Protein AF-A0A0Q8R8V4-F1 (afdb_monomer)

Radius of gyration: 16.22 Å; Cα contacts (8 Å, |Δi|>4): 255; chains: 1; bounding box: 38×42×39 Å

Structure (mmCIF, N/CA/C/O backbone):
data_AF-A0A0Q8R8V4-F1
#
_entry.id   AF-A0A0Q8R8V4-F1
#
loop_
_atom_site.group_PDB
_atom_site.id
_atom_site.type_symbol
_atom_site.label_atom_id
_atom_site.label_alt_id
_atom_site.label_comp_id
_atom_site.label_asym_id
_atom_site.label_entity_id
_atom_site.label_seq_id
_atom_site.pdbx_PDB_ins_code
_atom_site.Cartn_x
_atom_site.Cartn_y
_atom_site.Cartn_z
_atom_site.occupancy
_atom_site.B_iso_or_equiv
_atom_site.auth_seq_id
_atom_site.auth_comp_id
_atom_site.auth_asym_id
_atom_site.auth_atom_id
_atom_site.pdbx_PDB_model_num
ATOM 1 N N . MET A 1 1 ? 3.327 -2.307 18.296 1.00 73.12 1 MET A N 1
ATOM 2 C CA . MET A 1 1 ? 3.827 -0.992 18.756 1.00 73.12 1 MET A CA 1
ATOM 3 C C . MET A 1 1 ? 4.641 -0.381 17.631 1.00 73.12 1 MET A C 1
ATOM 5 O O . MET A 1 1 ? 5.534 -1.051 17.124 1.00 73.12 1 MET A O 1
ATOM 9 N N . ILE A 1 2 ? 4.307 0.841 17.233 1.00 80.44 2 ILE A N 1
ATOM 10 C CA . ILE A 1 2 ? 5.032 1.646 16.247 1.00 80.44 2 ILE A CA 1
ATOM 11 C C . ILE A 1 2 ? 5.833 2.690 17.021 1.00 80.44 2 ILE A C 1
ATOM 13 O O . ILE A 1 2 ? 5.332 3.251 17.992 1.00 80.44 2 ILE A O 1
ATOM 17 N N . LYS A 1 3 ? 7.077 2.939 16.614 1.00 85.50 3 LYS A N 1
ATOM 18 C CA . LYS A 1 3 ? 7.877 4.035 17.163 1.00 85.50 3 LYS A CA 1
ATOM 19 C C . LYS A 1 3 ? 7.705 5.245 16.256 1.00 85.50 3 LYS A C 1
ATOM 21 O O . LYS A 1 3 ? 8.096 5.155 15.097 1.00 85.50 3 LYS A O 1
ATOM 26 N N . LEU A 1 4 ? 7.124 6.315 16.789 1.00 87.75 4 LEU A N 1
ATOM 27 C CA . LEU A 1 4 ? 7.072 7.620 16.141 1.00 87.75 4 LEU A CA 1
ATOM 28 C C . LEU A 1 4 ? 8.055 8.577 16.822 1.00 87.75 4 LEU A C 1
ATOM 30 O O . LEU A 1 4 ? 8.452 8.355 17.971 1.00 87.75 4 LEU A O 1
ATOM 34 N N . SER A 1 5 ? 8.421 9.659 16.142 1.00 84.44 5 SER A N 1
ATOM 35 C CA . SER A 1 5 ? 9.222 10.753 16.708 1.00 84.44 5 SER A CA 1
ATOM 36 C C . SER A 1 5 ? 8.547 11.414 17.918 1.00 84.44 5 SER A C 1
ATOM 38 O O . SER A 1 5 ? 9.224 11.842 18.851 1.00 84.44 5 SER A O 1
ATOM 40 N N . SER A 1 6 ? 7.211 11.425 17.940 1.00 84.44 6 SER A N 1
ATOM 41 C CA . SER A 1 6 ? 6.377 11.914 19.045 1.00 84.44 6 SER A CA 1
ATOM 42 C C . SER A 1 6 ? 6.222 10.920 20.207 1.00 84.44 6 SER A C 1
ATOM 44 O O . SER A 1 6 ? 5.671 11.277 21.248 1.00 84.44 6 SER A O 1
ATOM 46 N N . GLY A 1 7 ? 6.715 9.687 20.055 1.00 86.50 7 GLY A N 1
ATOM 47 C CA . GLY A 1 7 ? 6.620 8.618 21.048 1.00 86.50 7 GLY A CA 1
ATOM 48 C C . GLY A 1 7 ? 6.049 7.311 20.483 1.00 86.50 7 GLY A C 1
ATOM 49 O O . GLY A 1 7 ? 5.612 7.242 19.334 1.00 86.50 7 GLY A O 1
ATOM 50 N N . PRO A 1 8 ? 6.074 6.217 21.262 1.00 87.44 8 PRO A N 1
ATOM 51 C CA . PRO A 1 8 ? 5.503 4.954 20.822 1.00 87.44 8 PRO A CA 1
ATOM 52 C C . PRO A 1 8 ? 3.973 5.024 20.774 1.00 87.44 8 PRO A C 1
ATOM 54 O O . PRO A 1 8 ? 3.330 5.458 21.727 1.00 87.44 8 PRO A O 1
ATOM 57 N N . VAL A 1 9 ? 3.389 4.510 19.694 1.00 89.06 9 VAL A N 1
ATOM 58 C CA . VAL A 1 9 ? 1.940 4.318 19.547 1.00 89.06 9 VAL A CA 1
ATOM 59 C C . VAL A 1 9 ? 1.611 2.840 19.350 1.00 89.06 9 VAL A C 1
ATOM 61 O O . VAL A 1 9 ? 2.466 2.020 18.987 1.00 89.06 9 VAL A O 1
ATOM 64 N N . HIS A 1 10 ? 0.366 2.463 19.620 1.00 89.56 10 HIS A N 1
ATOM 65 C CA . HIS A 1 10 ? -0.101 1.091 19.470 1.00 89.56 10 HIS A CA 1
ATOM 66 C C . HIS A 1 10 ? -1.109 1.001 18.327 1.00 89.56 10 HIS A C 1
ATOM 68 O O . HIS A 1 10 ? -2.004 1.827 18.234 1.00 89.56 10 HIS A O 1
ATOM 74 N N . VAL A 1 11 ? -0.949 -0.024 17.491 1.00 89.12 11 VAL A N 1
ATOM 75 C CA . VAL A 1 11 ? -1.958 -0.455 16.523 1.00 89.12 11 VAL A CA 1
ATOM 76 C C . VAL A 1 11 ? -2.403 -1.829 16.978 1.00 89.12 11 VAL A C 1
ATOM 78 O O . VAL A 1 11 ? -1.558 -2.712 17.160 1.00 89.12 11 VAL A O 1
ATOM 81 N N . SER A 1 12 ? -3.696 -1.962 17.241 1.00 91.56 12 SER A N 1
ATOM 82 C CA . SER A 1 12 ? -4.291 -3.209 17.694 1.00 91.56 12 SER A CA 1
ATOM 83 C C . SER A 1 12 ? -4.418 -4.212 16.546 1.00 91.56 12 SER A C 1
ATOM 85 O O . SER A 1 12 ? -4.511 -3.844 15.376 1.00 91.56 12 SER A O 1
ATOM 87 N N . THR A 1 13 ? -4.410 -5.504 16.870 1.00 92.56 13 THR A N 1
ATOM 88 C CA . THR A 1 13 ? -4.574 -6.573 15.878 1.00 92.56 13 THR A CA 1
ATOM 89 C C . THR A 1 13 ? -5.332 -7.724 16.520 1.00 92.56 13 THR A C 1
ATOM 91 O O . THR A 1 13 ? -4.836 -8.334 17.465 1.00 92.56 13 THR A O 1
ATOM 94 N N . ALA A 1 14 ? -6.538 -7.993 16.027 1.00 92.88 14 ALA A N 1
ATOM 95 C CA . ALA A 1 14 ? -7.351 -9.135 16.433 1.00 92.88 14 ALA A CA 1
ATOM 96 C C . ALA A 1 14 ? -7.036 -10.388 15.602 1.00 92.88 14 ALA A C 1
ATOM 98 O O . ALA A 1 14 ? -6.987 -11.485 16.147 1.00 92.88 14 ALA A O 1
ATOM 99 N N . ASP A 1 15 ? -6.794 -10.213 14.302 1.00 92.69 15 ASP A N 1
ATOM 100 C CA . ASP A 1 15 ? -6.350 -11.259 13.377 1.00 92.69 15 ASP A CA 1
ATOM 101 C C . ASP A 1 15 ? -5.464 -10.632 12.291 1.00 92.69 15 ASP A C 1
ATOM 103 O O . ASP A 1 15 ? -5.538 -9.421 12.043 1.00 92.69 15 ASP A O 1
ATOM 107 N N . GLY A 1 16 ? -4.628 -11.433 11.635 1.00 92.75 16 GLY A N 1
ATOM 108 C CA . GLY A 1 16 ? -3.832 -10.953 10.521 1.00 92.75 16 GLY A CA 1
ATOM 109 C C . GLY A 1 16 ? -3.051 -12.017 9.763 1.00 92.75 16 GLY A C 1
ATOM 110 O O . GLY A 1 16 ? -2.528 -12.979 10.322 1.00 92.75 16 GLY A O 1
ATOM 111 N N . TYR A 1 17 ? -2.895 -11.772 8.465 1.00 94.19 17 TYR A N 1
ATOM 112 C CA . TYR A 1 17 ? -2.193 -12.634 7.523 1.00 94.19 17 TYR A CA 1
ATOM 113 C C . TYR A 1 17 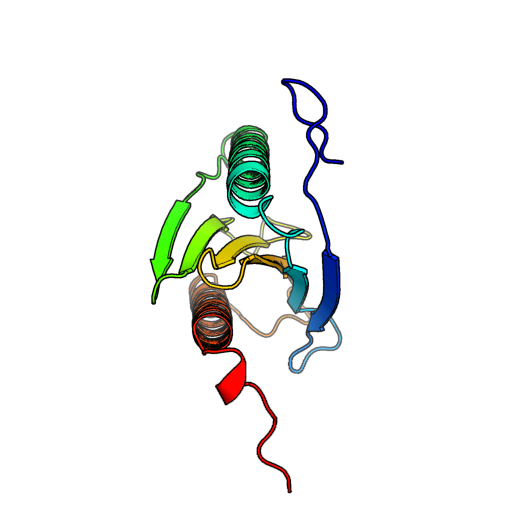? -1.066 -11.864 6.844 1.00 94.19 17 TYR A C 1
ATOM 115 O O . TYR A 1 17 ? -1.165 -10.662 6.581 1.00 94.19 17 TYR A O 1
ATOM 123 N N . ARG A 1 18 ? 0.016 -12.578 6.530 1.00 95.69 18 ARG A N 1
ATOM 124 C CA . ARG A 1 18 ? 1.105 -12.076 5.690 1.00 95.69 18 ARG A CA 1
ATOM 125 C C . ARG A 1 18 ? 1.242 -12.960 4.466 1.00 95.69 18 ARG A C 1
ATOM 127 O O . ARG A 1 18 ? 1.312 -14.180 4.585 1.00 95.69 18 ARG A O 1
ATOM 134 N N . LEU A 1 19 ? 1.294 -12.328 3.305 1.00 96.12 19 LEU A N 1
ATOM 135 C CA . LEU A 1 19 ? 1.355 -12.974 2.007 1.00 96.12 19 LEU A CA 1
ATOM 136 C C . LEU A 1 19 ? 2.544 -12.405 1.244 1.00 96.12 19 LEU A C 1
ATOM 138 O O . LEU A 1 19 ? 2.667 -11.192 1.079 1.00 96.12 19 LEU A O 1
ATOM 142 N N . MET A 1 20 ? 3.402 -13.293 0.758 1.00 97.00 20 MET A N 1
ATOM 143 C CA . MET A 1 20 ? 4.435 -12.940 -0.203 1.00 97.00 20 MET A CA 1
ATOM 144 C C . MET A 1 20 ? 3.948 -13.359 -1.586 1.00 97.00 20 MET A C 1
ATOM 146 O O . MET A 1 20 ? 3.734 -14.545 -1.832 1.00 97.00 20 MET A O 1
ATOM 150 N N . ILE A 1 21 ? 3.726 -12.391 -2.469 1.00 95.81 21 ILE A N 1
ATOM 151 C CA . ILE A 1 21 ? 3.132 -12.629 -3.782 1.00 95.81 21 ILE A CA 1
ATOM 152 C C . ILE A 1 21 ? 4.222 -12.542 -4.839 1.00 95.81 21 ILE A C 1
ATOM 154 O O . ILE A 1 21 ? 4.949 -11.551 -4.962 1.00 95.81 21 ILE A O 1
ATOM 158 N N . TYR A 1 22 ? 4.287 -13.610 -5.617 1.00 94.50 22 TYR A N 1
ATOM 159 C CA . TYR A 1 22 ? 5.144 -13.764 -6.775 1.00 94.50 22 TYR A CA 1
ATOM 160 C C . TYR A 1 22 ? 4.278 -13.676 -8.024 1.00 94.50 22 TYR A C 1
ATOM 162 O O . TYR A 1 22 ? 3.078 -13.958 -7.985 1.00 94.50 22 TYR A O 1
ATOM 170 N N . ARG A 1 23 ? 4.895 -13.288 -9.136 1.00 88.56 23 ARG A N 1
ATOM 171 C CA . ARG A 1 23 ? 4.251 -13.353 -10.444 1.00 88.56 23 ARG A CA 1
ATOM 172 C C . ARG A 1 23 ? 4.851 -14.514 -11.235 1.00 88.56 23 ARG A C 1
ATOM 174 O O . ARG A 1 23 ? 4.667 -15.657 -10.834 1.00 88.56 23 ARG A O 1
ATOM 181 N N . LYS A 1 24 ? 5.544 -14.257 -12.341 1.00 86.81 24 LYS A N 1
ATOM 182 C CA . LYS A 1 24 ? 6.257 -15.280 -13.117 1.00 86.81 24 LYS A CA 1
ATOM 183 C C . LYS A 1 24 ? 7.701 -15.446 -12.645 1.00 86.81 24 LYS A C 1
ATOM 185 O O . LYS A 1 24 ? 8.263 -16.522 -12.818 1.00 86.81 24 LYS A O 1
ATOM 190 N N . SER A 1 25 ? 8.304 -14.405 -12.073 1.00 87.12 25 SER A N 1
ATOM 191 C CA . SER A 1 25 ? 9.671 -14.460 -11.562 1.00 87.12 25 SER A CA 1
ATOM 192 C C . SER A 1 25 ? 9.760 -15.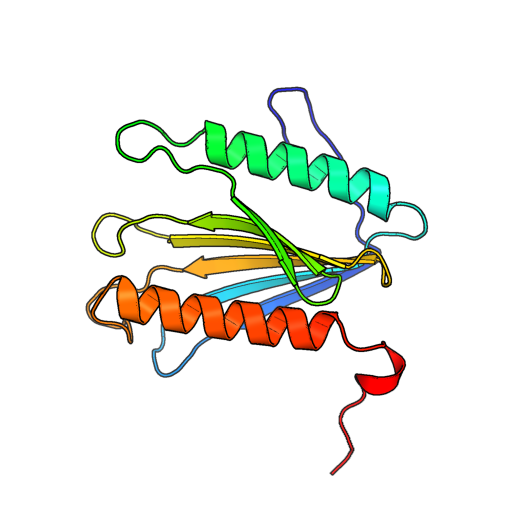156 -10.199 1.00 87.12 25 SER A C 1
ATOM 194 O O . SER A 1 25 ? 8.796 -15.233 -9.434 1.00 87.12 25 SER A O 1
ATOM 196 N N . SER A 1 26 ? 10.960 -15.637 -9.871 1.00 86.00 26 SER A N 1
ATOM 197 C CA . SER A 1 26 ? 11.283 -16.228 -8.568 1.00 86.00 26 SER A CA 1
ATOM 198 C C . SER A 1 26 ? 11.542 -15.187 -7.473 1.00 86.00 26 SER A C 1
ATOM 200 O O . SER A 1 26 ? 11.880 -15.553 -6.348 1.00 86.00 26 SER A O 1
ATOM 202 N N . SER A 1 27 ? 11.433 -13.893 -7.783 1.00 91.06 27 SER A N 1
ATOM 203 C CA . SER A 1 27 ? 11.580 -12.811 -6.811 1.00 91.06 27 SER A CA 1
ATOM 204 C C . SER A 1 27 ? 10.208 -12.277 -6.412 1.00 91.06 27 SER A C 1
ATOM 206 O O . SER A 1 27 ? 9.361 -12.066 -7.280 1.00 91.06 27 SER A O 1
ATOM 208 N N . PRO A 1 28 ? 9.960 -12.027 -5.119 1.00 94.25 28 PRO A N 1
ATOM 209 C CA . PRO A 1 28 ? 8.670 -11.511 -4.695 1.00 94.25 28 PRO A CA 1
ATOM 210 C C . PRO A 1 28 ? 8.442 -10.107 -5.252 1.00 94.25 28 PRO A C 1
ATOM 212 O O . PRO A 1 28 ? 9.367 -9.298 -5.304 1.00 94.25 28 PRO A O 1
ATOM 215 N N . LEU A 1 29 ? 7.205 -9.831 -5.656 1.00 95.44 29 LEU A N 1
ATOM 216 C CA . LEU A 1 29 ? 6.783 -8.509 -6.117 1.00 95.44 29 LEU A CA 1
ATOM 217 C C . LEU A 1 29 ? 6.052 -7.747 -5.012 1.00 95.44 29 LEU A C 1
ATOM 219 O O . LEU A 1 29 ? 6.175 -6.530 -4.917 1.00 95.44 29 LEU A O 1
ATOM 223 N N . VAL A 1 30 ? 5.287 -8.452 -4.176 1.00 97.81 30 VAL A N 1
ATOM 224 C CA . VAL A 1 30 ? 4.490 -7.828 -3.118 1.00 97.81 30 VAL A CA 1
ATOM 225 C C . VAL A 1 30 ? 4.684 -8.564 -1.804 1.00 97.81 30 VAL A C 1
ATOM 227 O O . VAL A 1 30 ? 4.503 -9.778 -1.734 1.00 97.81 30 VAL A O 1
ATOM 230 N N . ASN A 1 31 ? 4.977 -7.811 -0.750 1.00 98.00 31 ASN A N 1
ATOM 231 C CA . ASN A 1 31 ? 4.789 -8.247 0.625 1.00 98.00 31 ASN A CA 1
ATOM 232 C C . ASN A 1 31 ? 3.526 -7.573 1.170 1.00 98.00 31 ASN A C 1
ATOM 234 O O . ASN A 1 31 ? 3.495 -6.360 1.384 1.00 98.00 31 ASN A O 1
ATOM 238 N N . LEU A 1 32 ? 2.472 -8.363 1.333 1.00 98.38 32 LEU A N 1
ATOM 239 C CA . LEU A 1 32 ? 1.152 -7.920 1.750 1.00 98.38 32 LEU A CA 1
ATOM 240 C C . LEU A 1 32 ? 0.893 -8.364 3.185 1.00 98.38 32 LEU A C 1
ATOM 242 O O . LEU A 1 32 ? 1.036 -9.536 3.529 1.00 98.38 32 LEU A O 1
ATOM 246 N N . LYS A 1 33 ? 0.444 -7.427 4.008 1.00 97.69 33 LYS A N 1
ATOM 247 C CA . LYS A 1 33 ? -0.063 -7.673 5.351 1.00 97.69 33 LYS A CA 1
ATOM 248 C C . LYS A 1 33 ? -1.521 -7.242 5.389 1.00 97.69 33 LYS A C 1
ATOM 250 O O . LYS A 1 33 ? -1.805 -6.112 5.016 1.00 97.69 33 LYS A O 1
ATOM 255 N N . ILE A 1 34 ? -2.424 -8.113 5.822 1.00 96.19 34 ILE A N 1
ATOM 256 C CA . ILE A 1 34 ? -3.836 -7.776 6.045 1.00 96.19 34 ILE A CA 1
ATOM 257 C C . ILE A 1 34 ? -4.140 -8.069 7.503 1.00 96.19 34 ILE A C 1
ATOM 259 O O . ILE A 1 34 ? -3.863 -9.168 7.970 1.00 96.19 34 ILE A O 1
ATOM 263 N N . GLU A 1 35 ? -4.692 -7.098 8.210 1.00 96.38 35 GLU A N 1
ATOM 264 C CA . GLU A 1 35 ? -4.996 -7.171 9.633 1.00 96.38 35 GLU A CA 1
ATOM 265 C C . GLU A 1 35 ? -6.400 -6.653 9.905 1.00 96.38 35 GLU A C 1
ATOM 267 O O . GLU A 1 35 ? -6.891 -5.759 9.216 1.00 96.38 35 GLU A O 1
ATOM 272 N N . ARG A 1 36 ? -7.028 -7.191 10.945 1.00 96.62 36 ARG A N 1
ATOM 273 C CA . ARG A 1 36 ? -8.257 -6.649 11.516 1.00 96.62 36 ARG A CA 1
ATOM 274 C C . ARG A 1 36 ? -7.922 -5.966 12.835 1.00 96.62 36 ARG A C 1
ATOM 276 O O . ARG A 1 36 ? -7.315 -6.585 13.712 1.00 96.62 36 ARG A O 1
ATOM 283 N N . SER A 1 37 ? -8.321 -4.707 12.983 1.00 96.69 37 SER A N 1
ATOM 284 C CA . SER A 1 37 ? -8.253 -3.993 14.261 1.00 96.69 37 SER A CA 1
ATOM 285 C C . SER A 1 37 ? -9.092 -4.708 15.318 1.00 96.69 37 SER A C 1
ATOM 287 O O . SER A 1 37 ? -10.119 -5.313 15.009 1.00 96.69 37 SER A O 1
ATOM 289 N N . ALA A 1 38 ? -8.691 -4.611 16.584 1.00 96.50 38 ALA A N 1
ATOM 290 C CA . ALA A 1 38 ? -9.552 -5.046 17.675 1.00 96.50 38 ALA A CA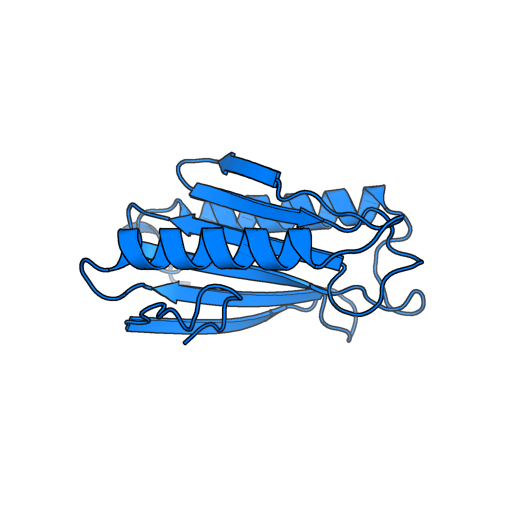 1
ATOM 291 C C . ALA A 1 38 ? -10.848 -4.216 17.717 1.00 96.50 38 ALA A C 1
A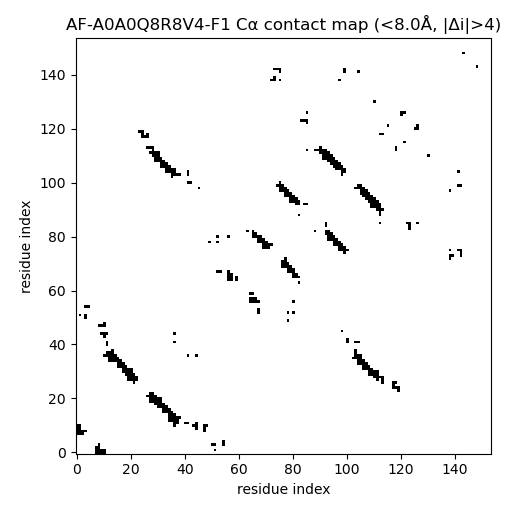TOM 293 O O . ALA A 1 38 ? -10.901 -3.070 17.256 1.00 96.50 38 ALA A O 1
ATOM 294 N N . GLU A 1 39 ? -11.907 -4.811 18.263 1.00 94.44 39 GLU A N 1
ATOM 295 C CA . GLU A 1 39 ? 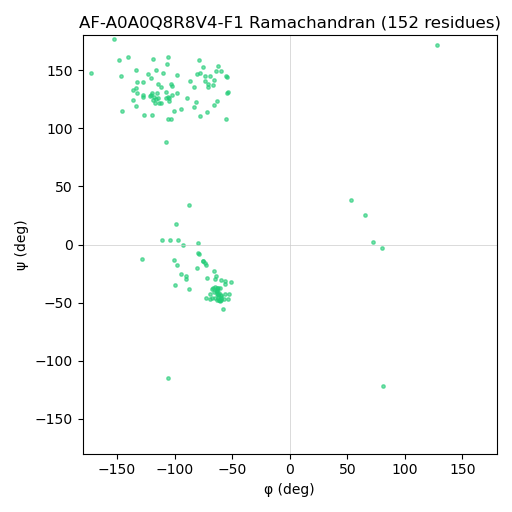-13.237 -4.204 18.303 1.00 94.44 39 GLU A CA 1
ATOM 296 C C . GLU A 1 39 ? -13.200 -2.806 18.946 1.00 94.44 39 GLU A C 1
ATOM 298 O O . GLU A 1 39 ? -12.596 -2.596 19.998 1.00 94.44 39 GLU A O 1
ATOM 303 N N . GLY A 1 40 ? -13.799 -1.818 18.273 1.00 95.50 40 GLY A N 1
ATOM 304 C CA . GLY A 1 40 ? -13.823 -0.423 18.725 1.00 95.50 40 GLY A CA 1
ATOM 305 C C . GLY A 1 40 ? -12.495 0.342 18.607 1.00 95.50 40 GLY A C 1
ATOM 306 O O . GLY A 1 40 ? -12.443 1.511 18.987 1.00 95.50 40 GLY A O 1
ATOM 307 N N . ARG A 1 41 ? -11.421 -0.264 18.077 1.00 97.19 41 ARG A N 1
ATOM 308 C CA . ARG A 1 41 ? -10.076 0.351 18.026 1.00 97.19 41 ARG A CA 1
ATOM 309 C C . ARG A 1 41 ? -9.696 0.957 16.676 1.00 97.19 41 ARG A C 1
ATOM 311 O O . ARG A 1 41 ? -8.762 1.752 16.625 1.00 97.19 41 ARG A O 1
ATOM 318 N N . PHE A 1 42 ? -10.440 0.661 15.607 1.00 97.00 42 PHE A N 1
ATOM 319 C CA . PHE A 1 42 ? -10.082 1.066 14.240 1.00 97.00 42 PHE A CA 1
ATOM 320 C C . PHE A 1 42 ? -9.797 2.569 14.090 1.00 97.00 42 PHE A C 1
ATOM 322 O O . PHE A 1 42 ? -8.827 2.950 13.445 1.00 97.00 42 PHE A O 1
ATOM 329 N N . ALA A 1 43 ? -10.606 3.443 14.698 1.00 97.38 43 ALA A N 1
ATOM 330 C CA . ALA A 1 43 ? -10.410 4.890 14.580 1.00 97.38 43 ALA A CA 1
ATOM 331 C C . ALA A 1 43 ? -9.072 5.362 15.185 1.00 97.38 43 ALA A C 1
ATOM 333 O O . ALA A 1 43 ? -8.417 6.249 14.632 1.00 97.38 43 ALA A O 1
ATOM 334 N N . GLU A 1 44 ? -8.652 4.763 16.302 1.00 96.94 44 GLU A N 1
ATOM 335 C CA . GLU A 1 44 ? -7.363 5.054 16.931 1.00 96.94 44 GLU A CA 1
ATOM 336 C C . GLU A 1 44 ? -6.210 4.471 16.110 1.00 96.94 44 GLU A C 1
ATOM 338 O O . GLU A 1 44 ? -5.262 5.194 15.803 1.00 96.94 44 GLU A O 1
ATOM 343 N N . ASP A 1 45 ? -6.341 3.211 15.686 1.00 97.06 45 ASP A N 1
ATOM 344 C CA . ASP A 1 45 ? -5.354 2.525 14.850 1.00 97.06 45 ASP A CA 1
ATOM 345 C C . ASP A 1 45 ? -5.109 3.291 13.543 1.00 97.06 45 ASP A C 1
ATOM 347 O O . ASP A 1 45 ? -3.964 3.570 13.190 1.00 97.06 45 ASP A O 1
ATOM 351 N N . ARG A 1 46 ? -6.181 3.723 12.866 1.00 97.62 46 ARG A N 1
ATOM 352 C CA . ARG A 1 46 ? -6.127 4.553 11.656 1.00 97.62 46 ARG A CA 1
ATOM 353 C C . ARG A 1 46 ? -5.301 5.816 11.873 1.00 97.62 46 ARG A C 1
ATOM 355 O O . ARG A 1 46 ? -4.464 6.143 11.037 1.00 97.62 46 ARG A O 1
ATOM 362 N N . ARG A 1 47 ? -5.528 6.539 12.975 1.00 96.75 47 ARG A N 1
ATOM 363 C CA . ARG A 1 47 ? -4.766 7.758 13.288 1.00 96.75 47 ARG A CA 1
ATOM 364 C C . ARG A 1 47 ? -3.280 7.441 13.446 1.00 96.75 47 ARG A C 1
ATOM 366 O O . ARG A 1 47 ? -2.461 8.096 12.813 1.00 96.75 47 ARG A O 1
ATOM 373 N N . SER A 1 48 ? -2.946 6.406 14.217 1.00 96.81 48 SER A N 1
ATOM 374 C CA . SER A 1 48 ? -1.558 5.971 14.401 1.00 96.81 48 SER A CA 1
ATOM 375 C C . SER A 1 48 ? -0.885 5.550 13.093 1.00 96.81 48 SER A C 1
ATOM 377 O O . SER A 1 48 ? 0.289 5.850 12.890 1.00 96.81 48 SER A O 1
ATOM 379 N N . ILE A 1 49 ? -1.619 4.898 12.191 1.00 97.00 49 ILE A N 1
ATOM 380 C CA . ILE A 1 49 ? -1.109 4.510 10.873 1.00 97.00 49 ILE A CA 1
ATOM 381 C C . ILE A 1 49 ? -0.886 5.736 9.979 1.00 97.00 49 ILE A C 1
ATOM 383 O O . ILE A 1 49 ? 0.152 5.835 9.331 1.00 97.00 49 ILE A O 1
ATOM 387 N N . ILE A 1 50 ? -1.812 6.698 9.965 1.00 96.94 50 ILE A N 1
ATOM 388 C CA . ILE A 1 50 ? -1.636 7.951 9.215 1.00 96.94 50 ILE A CA 1
ATOM 389 C C . ILE A 1 50 ? -0.403 8.708 9.712 1.00 96.94 50 ILE A C 1
ATOM 391 O O . ILE A 1 50 ? 0.391 9.179 8.900 1.00 96.94 50 ILE A O 1
ATOM 395 N N . ASP A 1 51 ? -0.221 8.807 11.029 1.00 95.94 51 ASP A N 1
ATOM 396 C CA . ASP A 1 51 ? 0.941 9.481 11.610 1.00 95.94 51 ASP A CA 1
ATOM 397 C C . ASP A 1 51 ? 2.243 8.748 11.258 1.00 95.94 51 ASP A C 1
ATOM 399 O O . ASP A 1 51 ? 3.220 9.385 10.867 1.00 95.94 51 ASP A O 1
ATOM 403 N N . GLN A 1 52 ? 2.235 7.410 11.267 1.00 95.38 52 GLN A N 1
ATOM 404 C CA . GLN A 1 52 ? 3.364 6.614 10.784 1.00 95.38 52 GLN A CA 1
ATOM 405 C C . GLN A 1 52 ? 3.683 6.895 9.311 1.00 95.38 52 GLN A C 1
ATOM 407 O O . GLN A 1 52 ? 4.843 7.111 8.969 1.00 95.38 52 GLN A O 1
ATOM 412 N N . MET A 1 53 ? 2.679 6.901 8.431 1.00 96.19 53 MET A N 1
ATOM 413 C CA . MET A 1 53 ? 2.882 7.151 7.001 1.00 96.19 53 MET A CA 1
ATOM 414 C C . MET A 1 53 ? 3.438 8.557 6.750 1.00 96.19 53 MET A C 1
ATOM 416 O O . MET A 1 53 ? 4.322 8.726 5.912 1.00 96.19 53 MET A O 1
ATOM 420 N N . LYS A 1 54 ? 2.988 9.561 7.513 1.00 95.31 54 LYS A N 1
ATOM 421 C CA . LYS A 1 54 ? 3.547 10.919 7.455 1.00 95.31 54 LYS A CA 1
ATOM 422 C C . LYS A 1 54 ? 5.020 10.950 7.854 1.00 95.31 54 LYS A C 1
ATOM 424 O O . LYS A 1 54 ? 5.802 11.615 7.184 1.00 95.31 54 LYS A O 1
ATOM 429 N N . GLU A 1 55 ? 5.409 10.235 8.909 1.00 93.94 55 GLU A N 1
ATOM 430 C CA . GLU A 1 55 ? 6.817 10.167 9.316 1.00 93.94 55 GLU A CA 1
ATOM 431 C C . GLU A 1 55 ? 7.690 9.431 8.298 1.00 93.94 55 GLU A C 1
ATOM 433 O O . GLU A 1 55 ? 8.809 9.869 8.034 1.00 93.94 55 GLU A O 1
ATOM 438 N N . ILE A 1 56 ? 7.182 8.356 7.684 1.00 92.38 56 ILE A N 1
ATOM 439 C CA . ILE A 1 56 ? 7.896 7.656 6.607 1.00 92.38 56 ILE A CA 1
ATOM 440 C C . ILE A 1 56 ? 8.135 8.610 5.431 1.00 92.38 56 ILE A C 1
ATOM 442 O O . ILE A 1 56 ? 9.270 8.721 4.972 1.00 92.38 56 ILE A O 1
ATOM 446 N N . ALA A 1 57 ? 7.101 9.328 4.982 1.00 92.62 57 ALA A N 1
ATOM 447 C CA . ALA A 1 57 ? 7.222 10.306 3.901 1.00 92.62 57 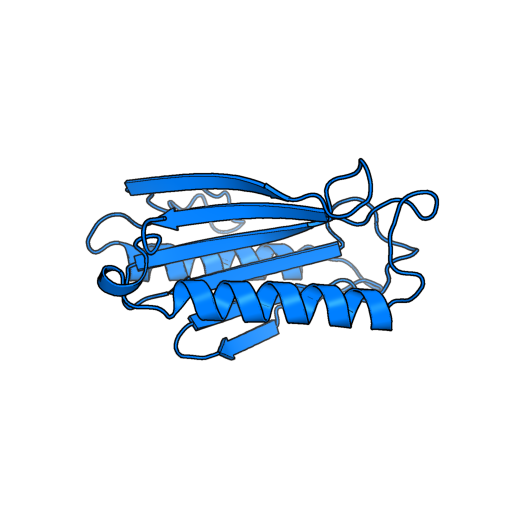ALA A CA 1
ATOM 448 C C . ALA A 1 57 ? 8.218 11.426 4.261 1.00 92.62 57 ALA A C 1
ATOM 450 O O . ALA A 1 57 ? 9.144 11.704 3.501 1.00 92.62 57 ALA A O 1
ATOM 451 N N . ALA A 1 58 ? 8.111 12.001 5.464 1.00 90.75 58 ALA A N 1
ATOM 452 C CA . ALA A 1 58 ? 9.006 13.057 5.943 1.00 90.75 58 ALA A CA 1
ATOM 453 C C . ALA A 1 58 ? 10.467 12.603 6.137 1.00 90.75 58 ALA A C 1
ATOM 455 O O . ALA A 1 58 ? 11.376 13.432 6.126 1.00 90.75 58 ALA A O 1
ATOM 456 N N . GLY A 1 59 ? 10.706 11.302 6.327 1.00 87.88 59 GLY A N 1
ATOM 457 C CA . GLY A 1 59 ? 12.046 10.723 6.434 1.00 87.88 59 GLY A CA 1
ATOM 458 C C . GLY A 1 59 ? 12.792 10.609 5.099 1.00 87.88 59 GLY A C 1
ATOM 459 O O . GLY A 1 59 ? 14.008 10.394 5.103 1.00 87.88 59 GLY A O 1
ATOM 460 N N . THR A 1 60 ? 12.096 10.755 3.967 1.00 83.06 60 THR A N 1
ATOM 461 C CA . THR A 1 60 ? 12.719 10.790 2.635 1.00 83.06 60 THR A CA 1
ATOM 462 C C . THR A 1 60 ? 13.447 12.121 2.421 1.00 83.06 60 THR A C 1
ATOM 464 O O . THR A 1 60 ? 13.002 13.172 2.882 1.00 83.06 60 THR A O 1
ATOM 467 N N . LYS A 1 61 ? 14.623 12.092 1.781 1.00 72.94 61 LYS A N 1
ATOM 468 C CA . LYS A 1 61 ? 15.495 13.271 1.636 1.00 72.94 61 LYS A CA 1
ATOM 469 C C . LYS A 1 61 ? 15.516 13.755 0.187 1.00 72.94 61 LYS A C 1
ATOM 471 O O . LYS A 1 61 ? 15.493 12.917 -0.707 1.00 72.94 61 LYS A O 1
ATOM 476 N N . PRO A 1 62 ? 15.657 15.069 -0.064 1.00 67.44 62 PRO A N 1
ATOM 477 C CA . PRO A 1 62 ? 15.906 15.582 -1.408 1.00 67.44 62 PRO A CA 1
ATOM 478 C C . PRO A 1 62 ? 17.144 14.931 -2.060 1.00 67.44 62 PRO A C 1
ATOM 480 O O . PRO A 1 62 ? 18.131 14.697 -1.354 1.00 67.44 62 PRO A O 1
ATOM 483 N N . PRO A 1 63 ? 17.134 14.685 -3.386 1.00 68.38 63 PRO A N 1
ATOM 484 C CA . PRO A 1 63 ? 16.070 15.010 -4.349 1.00 68.38 63 PRO A CA 1
ATOM 485 C C . PRO A 1 63 ? 14.873 14.039 -4.332 1.00 68.38 63 PRO A C 1
ATOM 487 O O . PRO A 1 63 ? 13.848 14.334 -4.941 1.00 68.38 63 PRO A O 1
ATOM 490 N N . ASP A 1 64 ? 14.971 12.934 -3.596 1.00 73.88 64 ASP A N 1
ATOM 491 C CA . ASP A 1 64 ? 13.990 11.845 -3.539 1.00 73.88 64 ASP A CA 1
ATOM 492 C C . ASP A 1 64 ? 12.891 12.090 -2.494 1.00 73.88 64 ASP A C 1
ATOM 494 O O . ASP A 1 64 ? 12.425 11.155 -1.848 1.00 73.88 64 ASP A O 1
ATOM 498 N N . GLN A 1 65 ? 12.491 13.347 -2.273 1.00 79.31 65 GLN A N 1
ATOM 499 C CA . GLN A 1 65 ? 11.392 13.641 -1.355 1.00 79.31 65 GLN A CA 1
ATOM 500 C C . GLN A 1 65 ? 10.091 13.059 -1.925 1.00 79.31 65 GLN A C 1
ATOM 502 O O . GLN A 1 65 ? 9.672 13.420 -3.028 1.00 79.31 65 GLN A O 1
ATOM 507 N N . ILE A 1 66 ? 9.470 12.154 -1.170 1.00 87.12 66 ILE A N 1
ATOM 508 C CA . ILE A 1 66 ? 8.229 11.477 -1.545 1.00 87.12 66 ILE A CA 1
ATOM 509 C C . ILE A 1 66 ? 7.095 12.027 -0.694 1.00 87.12 66 ILE A C 1
ATOM 511 O O . ILE A 1 66 ? 7.153 11.998 0.537 1.00 87.12 66 ILE A O 1
ATOM 515 N N . ASP A 1 67 ? 6.044 12.491 -1.359 1.00 91.75 67 ASP A N 1
ATOM 516 C CA . ASP A 1 67 ? 4.832 12.942 -0.694 1.00 91.75 67 ASP A CA 1
ATOM 517 C C . ASP A 1 67 ? 3.966 11.754 -0.263 1.00 91.75 67 ASP A C 1
ATOM 519 O O . ASP A 1 67 ? 3.910 10.714 -0.924 1.00 91.75 67 ASP A O 1
ATOM 523 N N . LEU A 1 68 ? 3.257 11.927 0.854 1.00 96.12 68 LEU A N 1
ATOM 524 C CA . LEU A 1 68 ? 2.164 11.036 1.216 1.00 96.12 68 LEU A CA 1
ATOM 525 C C . LEU A 1 68 ? 0.937 11.401 0.379 1.00 96.12 68 LEU A C 1
ATOM 527 O O . LEU A 1 68 ? 0.312 12.440 0.592 1.00 96.12 68 LEU A O 1
ATOM 531 N N . GLU A 1 69 ? 0.569 10.519 -0.536 1.00 97.50 69 GLU A N 1
ATOM 532 C CA . GLU A 1 69 ? -0.643 10.637 -1.334 1.00 97.50 69 GLU A CA 1
ATOM 533 C C . GLU A 1 69 ? -1.825 10.010 -0.586 1.00 97.50 69 GLU A C 1
ATOM 535 O O . GLU A 1 69 ? -1.697 8.951 0.037 1.00 97.50 69 GLU A O 1
ATOM 540 N N . THR A 1 70 ? -2.996 10.641 -0.664 1.00 97.69 70 THR A N 1
ATOM 541 C CA . THR A 1 70 ? -4.235 10.099 -0.098 1.00 97.69 70 THR A CA 1
ATOM 542 C C . THR A 1 70 ? -5.338 10.065 -1.146 1.00 97.69 70 THR A C 1
ATOM 544 O O . THR A 1 70 ? -5.482 10.974 -1.963 1.00 97.69 70 THR A O 1
ATOM 547 N N . SER A 1 71 ? -6.124 8.992 -1.154 1.00 97.81 71 SER A N 1
ATOM 548 C CA . SER A 1 71 ? -7.293 8.872 -2.027 1.00 97.81 71 SER A CA 1
ATOM 549 C C . SER A 1 71 ? -8.350 7.955 -1.414 1.00 97.81 71 SER A C 1
ATOM 551 O O . SER A 1 71 ? -8.173 7.395 -0.333 1.00 97.81 71 SER A O 1
ATOM 553 N N . THR A 1 72 ? -9.494 7.821 -2.078 1.00 96.75 72 THR A N 1
ATOM 554 C CA . THR A 1 72 ? -10.549 6.890 -1.668 1.00 96.75 72 THR A CA 1
ATOM 555 C C . THR A 1 72 ? -11.080 6.158 -2.888 1.00 96.75 72 THR A C 1
ATOM 557 O O . THR A 1 72 ? -11.387 6.777 -3.905 1.00 96.75 72 THR A O 1
ATOM 560 N N . GLN A 1 73 ? -11.207 4.838 -2.783 1.00 93.75 73 GLN A N 1
ATOM 561 C CA . GLN A 1 73 ? -11.741 3.978 -3.833 1.00 93.75 73 GLN A CA 1
ATOM 562 C C . GLN A 1 73 ? -12.754 3.018 -3.217 1.00 93.75 73 GLN A C 1
ATOM 564 O O . GLN A 1 73 ? -12.412 2.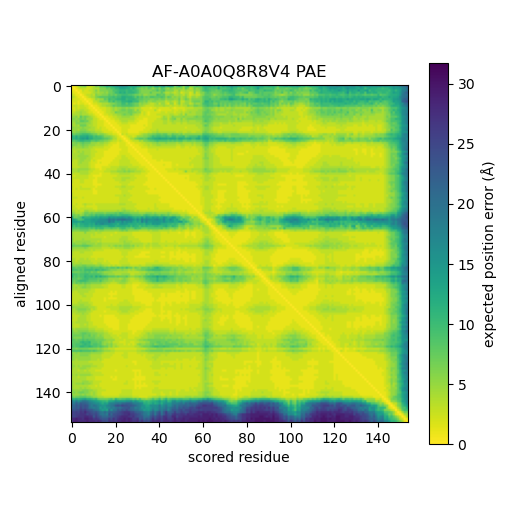230 -2.343 1.00 93.75 73 GLN A O 1
ATOM 569 N N . LYS A 1 74 ? -14.016 3.085 -3.660 1.00 90.94 74 LYS A N 1
ATOM 570 C CA . LYS A 1 74 ? -15.089 2.172 -3.210 1.00 90.94 74 LYS A CA 1
ATOM 571 C C . LYS A 1 74 ? -15.240 2.104 -1.678 1.00 90.94 74 LYS A C 1
ATOM 573 O O . LYS A 1 74 ? -15.478 1.043 -1.119 1.00 90.94 74 LYS A O 1
ATOM 578 N N . GLY A 1 75 ? -15.084 3.246 -1.003 1.00 93.81 75 GLY A N 1
ATOM 579 C CA . GLY A 1 75 ? -15.168 3.346 0.460 1.00 93.81 75 GLY A CA 1
ATOM 580 C C . GLY A 1 75 ? -13.903 2.918 1.213 1.00 93.81 75 GLY A C 1
ATOM 581 O O . GLY A 1 75 ? -13.857 3.066 2.429 1.00 93.81 75 GLY A O 1
ATOM 582 N N . ILE A 1 76 ? -12.875 2.448 0.504 1.00 97.88 76 ILE A N 1
ATOM 583 C CA . ILE A 1 76 ? -11.551 2.163 1.054 1.00 97.88 76 ILE A CA 1
ATOM 584 C C . ILE A 1 76 ? -10.714 3.431 0.958 1.00 97.88 76 ILE A C 1
ATOM 586 O O . ILE A 1 76 ? -10.577 4.005 -0.123 1.00 97.88 76 ILE A O 1
ATOM 590 N N . GLU A 1 77 ? -10.150 3.877 2.072 1.00 98.44 77 GLU A N 1
ATOM 591 C CA . GLU A 1 77 ? -9.164 4.954 2.064 1.00 98.44 77 GLU A CA 1
ATOM 592 C C . GLU A 1 77 ? -7.779 4.388 1.746 1.00 98.44 77 GLU A C 1
ATOM 594 O O . GLU A 1 77 ? -7.380 3.355 2.280 1.00 98.44 77 GLU A O 1
ATOM 599 N N . LEU A 1 78 ? -7.048 5.068 0.866 1.00 98.56 78 LEU A N 1
ATOM 600 C CA . LEU A 1 78 ? -5.711 4.689 0.434 1.00 98.56 78 LEU A CA 1
ATOM 601 C C . LEU A 1 78 ? -4.717 5.757 0.880 1.00 98.56 78 LEU A C 1
ATOM 603 O O . LEU A 1 78 ? -4.908 6.941 0.607 1.00 98.56 78 LEU A O 1
ATOM 607 N N . LEU A 1 79 ? -3.633 5.311 1.504 1.00 98.62 79 LEU A N 1
ATOM 608 C CA . LEU A 1 79 ? -2.444 6.097 1.817 1.00 98.62 79 LEU A CA 1
ATOM 609 C C . LEU A 1 79 ? -1.284 5.530 1.002 1.00 98.62 79 LEU A C 1
ATOM 611 O O . LEU A 1 79 ? -1.030 4.330 1.108 1.00 98.62 79 LEU A O 1
ATOM 615 N N . ALA A 1 80 ? -0.583 6.345 0.220 1.00 98.12 80 ALA A N 1
ATOM 616 C CA . ALA A 1 80 ? 0.461 5.868 -0.681 1.00 98.12 80 ALA A CA 1
ATOM 617 C C . ALA A 1 80 ? 1.750 6.690 -0.590 1.00 98.12 80 ALA A C 1
ATOM 619 O O . ALA A 1 80 ? 1.726 7.912 -0.488 1.00 98.12 80 ALA A O 1
ATOM 620 N N . ILE A 1 81 ? 2.880 5.990 -0.642 1.00 96.31 81 ILE A N 1
ATOM 621 C CA . ILE A 1 81 ? 4.226 6.552 -0.779 1.00 96.31 81 ILE A CA 1
ATOM 622 C C . ILE A 1 81 ? 4.850 5.840 -1.973 1.00 96.31 81 ILE A C 1
ATOM 624 O O . ILE A 1 81 ? 5.100 4.632 -1.922 1.00 96.31 81 ILE A O 1
ATOM 628 N N . ASN A 1 82 ? 5.062 6.573 -3.064 1.00 94.75 82 ASN A N 1
ATOM 629 C CA . ASN A 1 82 ? 5.541 6.031 -4.330 1.00 94.75 82 ASN A CA 1
ATOM 630 C C . ASN A 1 82 ? 6.903 6.631 -4.686 1.00 94.75 82 ASN A C 1
ATOM 632 O O . ASN A 1 82 ? 7.021 7.838 -4.884 1.00 94.75 82 ASN A O 1
ATOM 636 N N . ASN A 1 83 ? 7.924 5.792 -4.855 1.00 90.88 83 ASN A N 1
ATOM 637 C CA . ASN A 1 83 ? 9.133 6.239 -5.536 1.00 90.88 83 ASN A CA 1
ATOM 638 C C . ASN A 1 83 ? 8.830 6.472 -7.019 1.00 90.88 83 ASN A C 1
ATOM 640 O O . ASN A 1 83 ? 8.039 5.749 -7.630 1.00 90.88 83 ASN A O 1
ATOM 644 N N . ARG A 1 84 ? 9.487 7.478 -7.597 1.00 84.62 84 ARG A N 1
ATOM 645 C CA . ARG A 1 84 ? 9.289 7.883 -8.995 1.00 84.62 84 ARG A CA 1
ATOM 646 C C . ARG A 1 84 ? 10.046 7.023 -10.000 1.00 84.62 84 ARG A C 1
ATOM 648 O O . ARG A 1 84 ? 9.694 7.043 -11.176 1.00 84.62 84 ARG A O 1
ATOM 655 N N . ASP A 1 85 ? 11.077 6.318 -9.544 1.00 87.25 85 ASP A N 1
ATOM 656 C CA . ASP A 1 85 ? 12.033 5.654 -10.417 1.00 87.25 85 ASP A CA 1
ATOM 657 C C . ASP A 1 85 ? 12.376 4.235 -9.943 1.00 87.25 85 ASP A C 1
ATOM 659 O O . ASP A 1 85 ? 12.814 4.023 -8.810 1.00 87.25 85 ASP A O 1
ATOM 663 N N . ILE A 1 86 ? 12.181 3.270 -10.842 1.00 90.94 86 ILE A N 1
ATOM 664 C CA . ILE A 1 86 ? 12.516 1.857 -10.667 1.00 90.94 86 ILE A CA 1
ATOM 665 C C . ILE A 1 86 ? 14.021 1.578 -10.752 1.00 90.94 86 ILE A C 1
ATOM 667 O O . ILE A 1 86 ? 14.438 0.488 -10.368 1.00 90.94 86 ILE A O 1
ATOM 671 N N . ASP A 1 87 ? 14.846 2.483 -11.276 1.00 89.06 87 ASP A N 1
ATOM 672 C CA . ASP A 1 87 ? 16.268 2.192 -11.512 1.00 89.06 87 ASP A CA 1
ATOM 673 C C . ASP A 1 87 ? 17.173 2.642 -10.357 1.00 89.06 87 ASP A C 1
ATOM 675 O O . ASP A 1 87 ? 18.216 2.036 -10.117 1.00 89.06 87 ASP A O 1
ATOM 679 N N . ASN A 1 88 ? 16.740 3.639 -9.581 1.00 83.56 88 ASN A N 1
ATOM 680 C CA . ASN A 1 88 ? 17.530 4.232 -8.494 1.00 83.56 88 ASN A CA 1
ATOM 681 C C . ASN A 1 88 ? 17.098 3.798 -7.082 1.00 83.56 88 ASN A C 1
ATOM 683 O O . ASN A 1 88 ? 17.659 4.249 -6.085 1.00 83.56 88 ASN A O 1
ATOM 687 N N . VAL A 1 89 ? 16.126 2.891 -6.977 1.00 84.50 89 VAL A N 1
ATOM 688 C CA . VAL A 1 89 ? 15.583 2.404 -5.702 1.00 84.50 89 VAL A CA 1
ATOM 689 C C . VAL A 1 89 ? 15.885 0.930 -5.505 1.00 84.50 89 VAL A C 1
ATOM 691 O O . VAL A 1 89 ? 15.725 0.116 -6.405 1.00 84.50 89 VAL A O 1
ATOM 694 N N . SER A 1 90 ? 16.262 0.551 -4.288 1.00 84.88 90 SER A N 1
ATOM 695 C CA . SER A 1 90 ? 16.346 -0.854 -3.882 1.00 84.88 90 SER A CA 1
ATOM 696 C C . SER A 1 90 ? 15.343 -1.139 -2.765 1.00 84.88 90 SER A C 1
ATOM 698 O O . SER A 1 90 ? 15.008 -0.258 -1.975 1.00 84.88 90 SER A O 1
ATOM 700 N N . GLY A 1 91 ? 14.843 -2.373 -2.688 1.00 90.81 91 GLY A N 1
ATOM 701 C CA . GLY A 1 91 ? 13.870 -2.752 -1.663 1.00 90.81 91 GLY A CA 1
ATOM 702 C C . GLY A 1 91 ? 12.450 -2.322 -2.023 1.00 90.81 91 GLY A C 1
ATOM 703 O O . GLY A 1 91 ? 11.923 -2.776 -3.029 1.00 90.81 91 GLY A O 1
ATOM 704 N N . VAL A 1 92 ? 11.797 -1.514 -1.188 1.00 93.75 92 VAL A N 1
ATOM 705 C CA . VAL A 1 92 ? 10.396 -1.108 -1.398 1.00 93.75 92 VAL A CA 1
ATOM 706 C C . VAL A 1 92 ? 10.334 0.071 -2.365 1.00 93.75 92 VAL A C 1
ATOM 708 O O . VAL A 1 92 ? 10.830 1.149 -2.056 1.00 93.75 92 VAL A O 1
ATOM 711 N N . ILE A 1 93 ? 9.679 -0.118 -3.509 1.00 94.75 93 ILE A N 1
ATOM 712 C CA . ILE A 1 93 ? 9.445 0.947 -4.490 1.00 94.75 93 ILE A CA 1
ATOM 713 C C . ILE A 1 93 ? 8.134 1.690 -4.247 1.00 94.75 93 ILE A C 1
ATOM 715 O O . ILE A 1 93 ? 8.042 2.892 -4.503 1.00 94.75 93 ILE A O 1
ATOM 719 N N . SER A 1 94 ? 7.120 1.033 -3.692 1.00 96.62 94 SER A N 1
ATOM 720 C CA . SER A 1 94 ? 5.919 1.732 -3.239 1.00 96.62 94 SER A CA 1
ATOM 721 C C . SER A 1 94 ? 5.326 1.074 -2.007 1.00 96.62 94 SER A C 1
ATOM 723 O O . SER A 1 94 ? 5.351 -0.149 -1.864 1.00 96.62 94 SER A O 1
ATOM 725 N N . MET A 1 95 ? 4.772 1.895 -1.125 1.00 97.75 95 MET A N 1
ATOM 726 C CA . MET A 1 95 ? 4.064 1.460 0.067 1.00 97.75 95 MET A CA 1
ATOM 727 C C . MET A 1 95 ? 2.632 1.979 0.014 1.00 97.75 95 MET A C 1
ATOM 729 O O . MET A 1 95 ? 2.425 3.174 -0.175 1.00 97.75 95 MET A O 1
ATOM 733 N N . TYR A 1 96 ? 1.660 1.089 0.207 1.00 98.56 96 TYR A N 1
ATOM 734 C CA . TYR A 1 96 ? 0.249 1.447 0.343 1.00 98.56 96 TYR A CA 1
ATOM 735 C C . TYR A 1 96 ? -0.281 0.982 1.692 1.00 98.56 96 TYR A C 1
ATOM 737 O O . TYR A 1 96 ? 0.057 -0.107 2.150 1.00 98.56 96 TYR A O 1
ATOM 745 N N . THR A 1 97 ? -1.160 1.773 2.296 1.00 98.50 97 THR A N 1
ATOM 746 C CA . THR A 1 97 ? -2.076 1.307 3.337 1.00 98.50 97 THR A CA 1
ATOM 747 C C . THR A 1 97 ? -3.506 1.519 2.859 1.00 98.50 97 THR A C 1
ATOM 749 O O . THR A 1 97 ? -3.876 2.638 2.514 1.00 98.50 97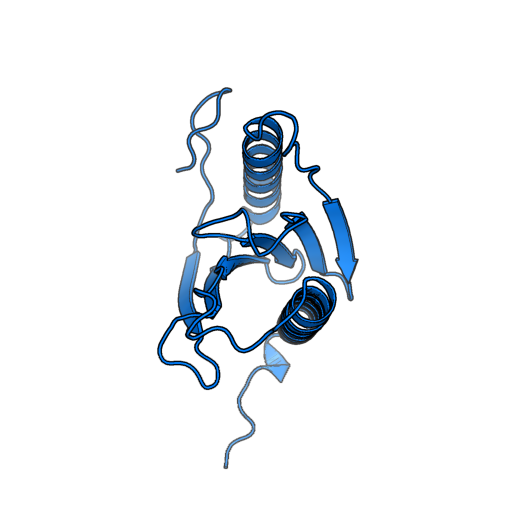 THR A O 1
ATOM 752 N N . LEU A 1 98 ? -4.295 0.448 2.846 1.00 98.62 98 LEU A N 1
ATOM 753 C CA . LEU A 1 98 ? -5.724 0.451 2.560 1.00 98.62 98 LEU A CA 1
ATOM 754 C C . LEU A 1 98 ? -6.483 0.325 3.882 1.00 98.62 98 LEU A C 1
ATOM 756 O O . LEU A 1 98 ? -6.207 -0.578 4.674 1.00 98.62 98 LEU A O 1
ATOM 760 N N . LEU A 1 99 ? -7.431 1.225 4.111 1.00 98.38 99 LEU A N 1
ATOM 761 C CA . LEU A 1 99 ? -8.180 1.369 5.354 1.00 98.38 99 LEU A CA 1
ATOM 762 C C . LEU A 1 99 ? -9.670 1.151 5.075 1.00 98.38 99 LEU A C 1
ATOM 764 O O . LEU A 1 99 ? -10.321 1.965 4.420 1.00 98.38 99 LEU A O 1
ATOM 768 N N . ASP A 1 100 ? -10.204 0.047 5.588 1.00 97.25 100 ASP A N 1
ATOM 769 C CA . ASP A 1 100 ? -11.603 -0.361 5.464 1.00 97.25 100 ASP A CA 1
ATOM 770 C C . ASP A 1 100 ? -12.305 -0.185 6.813 1.00 97.25 100 ASP A C 1
ATOM 772 O O . ASP A 1 100 ? -12.348 -1.096 7.645 1.00 97.25 100 ASP A O 1
ATOM 776 N N . ALA A 1 101 ? -12.841 1.014 7.040 1.00 96.00 101 ALA A N 1
ATOM 777 C CA . ALA A 1 101 ? -13.502 1.352 8.298 1.00 96.00 101 ALA A CA 1
ATOM 778 C C . ALA A 1 101 ? -14.772 0.530 8.547 1.00 96.00 101 ALA A C 1
ATOM 780 O O . ALA A 1 101 ? -15.107 0.271 9.701 1.00 96.00 101 ALA A O 1
ATOM 781 N N . ALA A 1 102 ? -15.462 0.113 7.481 1.00 93.62 102 ALA A N 1
ATOM 782 C CA . ALA A 1 102 ? -16.719 -0.618 7.583 1.00 93.62 102 ALA A CA 1
ATOM 783 C C . ALA A 1 102 ? -16.520 -2.007 8.204 1.00 93.62 102 ALA A C 1
ATOM 785 O O . ALA A 1 102 ? -17.348 -2.443 8.998 1.00 93.62 102 ALA A O 1
ATOM 786 N N . ASN A 1 103 ? -15.406 -2.671 7.882 1.00 92.69 103 ASN A N 1
ATOM 787 C CA . ASN A 1 103 ? -15.098 -4.009 8.395 1.00 92.69 103 ASN A CA 1
ATOM 788 C C . ASN A 1 103 ? -13.918 -4.029 9.386 1.00 92.69 103 ASN A C 1
ATOM 790 O O . ASN A 1 103 ? -13.485 -5.103 9.806 1.00 92.69 103 ASN A O 1
ATOM 794 N N . GLY A 1 104 ? -13.362 -2.863 9.729 1.00 95.50 104 GLY A N 1
ATOM 795 C CA . GLY A 1 104 ? -12.221 -2.736 10.635 1.00 95.50 104 GLY A CA 1
ATOM 796 C C . GLY A 1 104 ? -10.922 -3.348 10.101 1.00 95.50 104 GLY A C 1
ATOM 797 O O . GLY A 1 104 ? -10.079 -3.753 10.901 1.00 95.50 104 GLY A O 1
ATOM 798 N N . ASN A 1 105 ? -10.762 -3.456 8.777 1.00 96.38 105 ASN A N 1
ATOM 799 C CA . ASN A 1 105 ? -9.583 -4.072 8.166 1.00 96.38 105 ASN A CA 1
ATOM 800 C C . ASN A 1 105 ? -8.559 -3.019 7.728 1.00 96.38 105 ASN A C 1
ATOM 802 O O . ASN A 1 105 ? -8.900 -1.944 7.232 1.00 96.38 105 ASN A O 1
ATOM 806 N N . VAL A 1 106 ? -7.289 -3.381 7.835 1.00 97.94 106 VAL A N 1
ATOM 807 C CA . VAL A 1 106 ? -6.142 -2.616 7.357 1.00 97.94 106 VAL A CA 1
ATOM 808 C C . VAL A 1 106 ? -5.297 -3.536 6.490 1.00 97.94 106 VAL A C 1
ATOM 810 O O . VAL A 1 106 ? -4.923 -4.621 6.928 1.00 97.94 106 VAL A O 1
ATOM 813 N N . ALA A 1 107 ? -4.961 -3.115 5.274 1.00 98.12 107 ALA A N 1
ATOM 814 C CA . ALA A 1 107 ? -3.968 -3.811 4.466 1.00 98.12 107 ALA A CA 1
ATOM 815 C C . ALA A 1 107 ? -2.760 -2.916 4.207 1.00 98.12 107 ALA A C 1
ATOM 817 O O . ALA A 1 107 ? -2.905 -1.827 3.664 1.00 98.12 107 ALA A O 1
ATOM 818 N N . THR A 1 108 ? -1.565 -3.385 4.553 1.00 98.31 108 THR A N 1
ATOM 819 C CA . THR A 1 108 ? -0.301 -2.739 4.199 1.00 98.31 108 THR A CA 1
ATOM 820 C C . THR A 1 108 ? 0.366 -3.515 3.074 1.00 98.31 108 THR A C 1
ATOM 822 O O . THR A 1 108 ? 0.647 -4.708 3.199 1.00 98.31 108 THR A O 1
ATOM 825 N N . VAL A 1 109 ? 0.640 -2.826 1.974 1.00 98.56 109 VAL A N 1
ATOM 826 C CA . VAL A 1 109 ? 1.268 -3.367 0.774 1.00 98.56 109 VAL A CA 1
ATOM 827 C C . VAL A 1 109 ? 2.653 -2.760 0.637 1.00 98.56 109 VAL A C 1
ATOM 829 O O . VAL A 1 109 ? 2.782 -1.547 0.503 1.00 98.56 109 VAL A O 1
ATOM 832 N N . TYR A 1 110 ? 3.680 -3.600 0.607 1.00 97.94 110 TYR A N 1
ATOM 833 C CA . TYR A 1 110 ? 5.015 -3.210 0.172 1.00 97.94 110 TYR A CA 1
ATOM 834 C C . TYR A 1 110 ? 5.257 -3.801 -1.216 1.00 97.94 110 TYR A C 1
ATOM 836 O O . TYR A 1 110 ? 5.423 -5.015 -1.353 1.00 97.94 110 TYR A O 1
ATOM 844 N N . LEU A 1 111 ? 5.262 -2.953 -2.242 1.00 97.50 111 LEU A N 1
ATOM 845 C CA . LEU A 1 111 ? 5.691 -3.332 -3.585 1.00 97.50 111 LEU A CA 1
ATOM 846 C C . LEU A 1 111 ? 7.212 -3.283 -3.641 1.00 97.50 111 LEU A C 1
ATOM 848 O O . LEU A 1 111 ? 7.830 -2.264 -3.324 1.00 97.50 111 LEU A O 1
ATOM 852 N N . LEU A 1 112 ? 7.805 -4.412 -4.001 1.00 95.62 112 LEU A N 1
ATOM 853 C CA . LEU A 1 112 ? 9.238 -4.639 -3.960 1.00 95.62 112 LEU A CA 1
ATOM 854 C C . LEU A 1 112 ? 9.826 -4.428 -5.348 1.00 95.62 112 LEU A C 1
ATOM 856 O O . LEU A 1 112 ? 9.347 -4.996 -6.328 1.00 95.62 112 LEU A O 1
ATOM 860 N N . ASN A 1 113 ? 10.886 -3.630 -5.418 1.00 93.94 113 ASN A N 1
ATOM 861 C CA . ASN A 1 113 ? 11.639 -3.467 -6.638 1.00 93.94 113 ASN A CA 1
ATOM 862 C C . ASN A 1 113 ? 12.429 -4.743 -6.905 1.00 93.94 113 ASN A C 1
ATOM 864 O O . ASN A 1 113 ? 13.331 -5.120 -6.149 1.00 93.94 113 ASN A O 1
ATOM 868 N N . GLN A 1 114 ? 12.069 -5.414 -7.985 1.00 92.12 114 GLN A N 1
ATOM 869 C CA . GLN A 1 114 ? 12.793 -6.570 -8.476 1.00 92.12 114 GLN A CA 1
ATOM 870 C C . GLN A 1 114 ? 14.018 -6.092 -9.263 1.00 92.12 114 GLN A C 1
ATOM 872 O O . GLN A 1 114 ? 13.985 -5.047 -9.916 1.00 92.12 114 GLN A O 1
ATOM 877 N N . ARG A 1 115 ? 15.114 -6.856 -9.218 1.00 90.06 115 ARG A N 1
ATOM 878 C CA . ARG A 1 115 ? 16.311 -6.490 -9.983 1.00 90.06 115 ARG A CA 1
ATOM 879 C C . ARG A 1 115 ? 16.026 -6.534 -11.492 1.00 90.06 115 ARG A C 1
ATOM 881 O O . ARG A 1 115 ? 15.222 -7.376 -11.907 1.00 90.06 115 ARG A O 1
ATOM 888 N N . PRO A 1 116 ? 16.684 -5.694 -12.312 1.00 91.12 116 PRO A N 1
ATOM 889 C CA . PRO A 1 116 ? 16.465 -5.654 -13.757 1.00 91.12 116 PRO A CA 1
ATOM 890 C C . PRO A 1 116 ? 16.542 -7.018 -14.453 1.00 91.12 116 PRO A C 1
ATOM 892 O O . PRO A 1 116 ? 15.802 -7.253 -15.400 1.00 91.12 116 PRO A O 1
ATOM 895 N N . GLU A 1 117 ? 17.374 -7.941 -13.962 1.00 90.56 117 GLU A N 1
ATOM 896 C CA . GLU A 1 117 ? 17.571 -9.260 -14.577 1.00 90.56 117 GLU A CA 1
ATOM 897 C C . GLU A 1 117 ? 16.378 -10.210 -14.389 1.00 90.56 117 GLU A C 1
ATOM 899 O O . GLU A 1 117 ? 16.281 -11.220 -15.084 1.00 90.56 117 GLU A O 1
ATOM 904 N N . VAL A 1 118 ? 15.492 -9.924 -13.428 1.00 90.25 118 VAL A N 1
ATOM 905 C CA . VAL A 1 118 ? 14.379 -10.811 -13.040 1.00 90.25 118 VAL A CA 1
ATOM 906 C C . VAL A 1 118 ? 13.018 -10.118 -13.017 1.00 90.25 118 VAL A C 1
ATOM 908 O O . VAL A 1 118 ? 11.997 -10.797 -12.885 1.00 90.25 118 VAL A O 1
ATOM 911 N N . ARG A 1 119 ? 12.980 -8.783 -13.092 1.00 91.00 119 ARG A N 1
ATOM 912 C CA . ARG A 1 119 ? 11.738 -8.008 -13.039 1.00 91.00 119 ARG A CA 1
ATOM 913 C C . ARG A 1 119 ? 10.951 -8.127 -14.338 1.00 91.00 119 ARG A C 1
ATOM 915 O O . ARG A 1 119 ? 11.512 -8.198 -15.424 1.00 91.00 119 ARG A O 1
ATOM 922 N N . GLU A 1 120 ? 9.630 -8.125 -14.219 1.00 88.38 120 GLU A N 1
ATOM 923 C CA . GLU A 1 120 ? 8.709 -8.316 -15.353 1.00 88.38 120 GLU A CA 1
ATOM 924 C C . GLU A 1 120 ? 8.144 -7.004 -15.920 1.00 88.38 120 GLU A C 1
ATOM 926 O O . GLU A 1 120 ? 7.121 -7.019 -16.603 1.00 88.38 120 GLU A O 1
ATOM 931 N N . TYR A 1 121 ? 8.779 -5.878 -15.603 1.00 92.06 121 TYR A N 1
ATOM 932 C CA . TYR A 1 121 ? 8.439 -4.544 -16.092 1.00 92.06 121 TYR A CA 1
ATOM 933 C C . TYR A 1 121 ? 9.719 -3.838 -16.555 1.00 92.06 121 TYR A C 1
ATOM 935 O O . TYR A 1 121 ? 10.750 -3.875 -15.879 1.00 92.06 121 TYR A O 1
ATOM 943 N N . ALA A 1 122 ? 9.665 -3.204 -17.720 1.00 92.06 122 ALA A N 1
ATOM 944 C CA . ALA A 1 122 ? 10.807 -2.550 -18.352 1.00 92.06 122 ALA A CA 1
ATOM 945 C C . ALA A 1 122 ? 10.853 -1.039 -18.091 1.00 92.06 122 ALA A C 1
ATOM 947 O O . ALA A 1 122 ? 11.899 -0.422 -18.281 1.00 92.06 122 ALA A O 1
ATOM 948 N N . SER A 1 123 ? 9.740 -0.437 -17.662 1.00 94.44 123 SER A N 1
ATOM 949 C CA . SER A 1 123 ? 9.620 1.012 -17.490 1.00 94.44 123 SER A CA 1
ATOM 950 C C . SER A 1 123 ? 8.824 1.402 -16.245 1.00 94.44 123 SER A C 1
ATOM 952 O O . SER A 1 123 ? 8.036 0.616 -15.713 1.00 94.44 123 SER A O 1
ATOM 954 N N . ASN A 1 124 ? 8.993 2.656 -15.809 1.00 94.38 124 ASN A N 1
ATOM 955 C CA . ASN A 1 124 ? 8.197 3.248 -14.729 1.00 94.38 124 ASN A CA 1
ATOM 956 C C . ASN A 1 124 ? 6.686 3.193 -15.025 1.00 94.38 124 ASN A C 1
ATOM 958 O O . ASN A 1 124 ? 5.892 2.993 -14.110 1.00 94.38 124 ASN A O 1
ATOM 962 N N . ALA A 1 125 ? 6.289 3.320 -16.297 1.00 95.88 125 ALA A N 1
ATOM 963 C CA . ALA A 1 125 ? 4.887 3.253 -16.709 1.00 95.88 125 ALA A CA 1
ATOM 964 C C . ALA A 1 125 ? 4.314 1.835 -16.558 1.00 95.88 125 ALA A C 1
ATOM 966 O O . ALA A 1 125 ? 3.259 1.660 -15.957 1.00 95.88 125 ALA A O 1
ATOM 967 N N . GLU A 1 126 ? 5.040 0.813 -17.017 1.00 95.62 126 GLU A N 1
ATOM 968 C CA . GLU A 1 126 ? 4.626 -0.588 -16.855 1.00 95.62 126 GLU A CA 1
ATOM 969 C C . GLU A 1 126 ? 4.550 -0.999 -15.380 1.00 95.62 126 GLU A C 1
ATOM 971 O O . GLU A 1 126 ? 3.626 -1.707 -14.970 1.00 95.62 126 GLU A O 1
ATOM 976 N N . TYR A 1 127 ? 5.498 -0.528 -14.563 1.00 95.69 127 TYR A N 1
ATOM 977 C CA . TYR A 1 127 ? 5.443 -0.718 -13.116 1.00 95.69 127 TYR A CA 1
ATOM 978 C C . TYR A 1 127 ? 4.193 -0.062 -12.510 1.00 95.69 127 TYR A C 1
ATOM 980 O O . TYR A 1 127 ? 3.479 -0.708 -11.740 1.00 95.69 127 TYR A O 1
ATOM 988 N N . ALA A 1 128 ? 3.903 1.192 -12.873 1.00 96.31 128 ALA A N 1
ATOM 989 C CA . ALA A 1 128 ? 2.726 1.906 -12.386 1.00 96.31 128 ALA A CA 1
ATOM 990 C C . ALA A 1 128 ? 1.425 1.182 -12.767 1.00 96.31 128 ALA A C 1
ATOM 992 O O . ALA A 1 128 ? 0.577 0.973 -11.906 1.00 96.31 128 ALA A O 1
ATOM 993 N N . GLU A 1 129 ? 1.294 0.694 -14.003 1.00 96.44 129 GLU A N 1
ATOM 994 C CA . GLU A 1 129 ? 0.126 -0.091 -14.426 1.00 96.44 129 GLU A CA 1
ATOM 995 C C . GLU A 1 129 ? -0.038 -1.389 -13.623 1.00 96.44 129 GLU A C 1
ATOM 997 O O . GLU A 1 129 ? -1.154 -1.765 -13.248 1.00 96.44 129 GLU A O 1
ATOM 1002 N N . LEU A 1 130 ? 1.064 -2.096 -13.355 1.00 95.50 130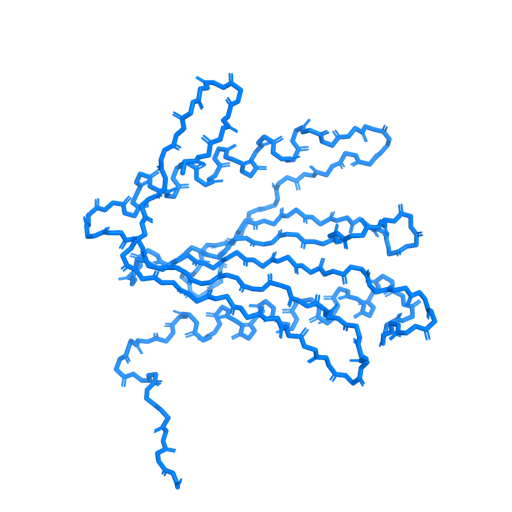 LEU A N 1
ATOM 1003 C CA . LEU A 1 130 ? 1.058 -3.325 -12.563 1.00 95.50 130 LEU A CA 1
ATOM 1004 C C . LEU A 1 130 ? 0.647 -3.054 -11.112 1.00 95.50 130 LEU A C 1
ATOM 1006 O O . LEU A 1 130 ? -0.199 -3.768 -10.564 1.00 95.50 130 LEU A O 1
ATOM 1010 N N . ARG A 1 131 ? 1.226 -2.010 -10.513 1.00 96.88 131 ARG A N 1
ATOM 1011 C CA . ARG A 1 131 ? 0.902 -1.522 -9.172 1.00 96.88 131 ARG A CA 1
ATOM 1012 C C . ARG A 1 131 ? -0.570 -1.145 -9.075 1.00 96.88 131 ARG A C 1
ATOM 1014 O O . ARG A 1 131 ? -1.275 -1.684 -8.227 1.00 96.88 131 ARG A O 1
ATOM 1021 N N . ASP A 1 132 ? -1.041 -0.264 -9.949 1.00 97.19 132 ASP A N 1
ATOM 1022 C CA . ASP A 1 132 ? -2.392 0.294 -9.885 1.00 97.19 132 ASP A CA 1
ATOM 1023 C C . ASP A 1 132 ? -3.442 -0.797 -10.104 1.00 97.19 132 ASP A C 1
ATOM 1025 O O . ASP A 1 132 ? -4.460 -0.839 -9.412 1.00 97.19 132 ASP A O 1
ATOM 1029 N N . ARG A 1 133 ? -3.156 -1.763 -10.988 1.00 96.56 133 ARG A N 1
ATOM 1030 C CA . ARG A 1 133 ? -3.990 -2.956 -11.160 1.00 96.56 133 ARG A CA 1
ATOM 1031 C C . ARG A 1 133 ? -4.054 -3.798 -9.888 1.00 96.56 133 ARG A C 1
ATOM 1033 O O . ARG A 1 133 ? -5.141 -4.235 -9.516 1.00 96.56 133 ARG A O 1
ATOM 1040 N N . PHE A 1 134 ? -2.921 -4.053 -9.234 1.00 97.06 134 PHE A N 1
ATOM 1041 C CA . PHE A 1 134 ? -2.893 -4.827 -7.991 1.00 97.06 134 PHE A CA 1
ATOM 1042 C C . PHE A 1 134 ? -3.664 -4.120 -6.870 1.00 97.06 134 PHE A C 1
ATOM 1044 O O . PHE A 1 134 ? -4.510 -4.741 -6.228 1.00 97.06 134 PHE A O 1
ATOM 1051 N N . ILE A 1 135 ? -3.415 -2.823 -6.670 1.00 97.94 135 ILE A N 1
ATOM 1052 C CA . ILE A 1 135 ? -4.093 -2.018 -5.648 1.00 97.94 135 ILE A CA 1
ATOM 1053 C C . ILE A 1 135 ? -5.596 -1.942 -5.923 1.00 97.94 135 ILE A C 1
ATOM 1055 O O . ILE A 1 135 ? -6.381 -2.150 -5.004 1.00 97.94 135 ILE A O 1
ATOM 1059 N N . GLY A 1 136 ? -6.008 -1.744 -7.178 1.00 97.56 136 GLY A N 1
ATOM 1060 C CA . GLY A 1 136 ? -7.420 -1.762 -7.560 1.00 97.56 136 GLY A CA 1
ATOM 1061 C C . GLY A 1 136 ? -8.097 -3.100 -7.250 1.00 97.56 136 GLY A C 1
ATOM 1062 O O . GLY A 1 136 ? -9.158 -3.126 -6.634 1.00 97.56 136 GLY A O 1
ATOM 1063 N N . LEU A 1 137 ? -7.463 -4.227 -7.598 1.00 96.19 137 LEU A N 1
ATOM 1064 C CA . LEU A 1 137 ? -7.990 -5.560 -7.277 1.00 96.19 137 LEU A CA 1
ATOM 1065 C C . LEU A 1 137 ? -8.080 -5.806 -5.765 1.00 96.19 137 LEU A C 1
ATOM 1067 O O . LEU A 1 137 ? -9.052 -6.398 -5.298 1.00 96.19 137 LEU A O 1
ATOM 1071 N N . LEU A 1 138 ? -7.088 -5.358 -4.992 1.00 96.50 138 LEU A N 1
ATOM 1072 C CA . LEU A 1 138 ? -7.100 -5.501 -3.539 1.00 96.50 138 LEU A CA 1
ATOM 1073 C C . LEU A 1 138 ? -8.205 -4.649 -2.901 1.00 96.50 138 LEU A C 1
ATOM 1075 O O . LEU A 1 138 ? -8.961 -5.171 -2.083 1.00 96.50 138 LEU A O 1
ATOM 1079 N N . SER A 1 139 ? -8.341 -3.384 -3.311 1.00 96.19 139 SER A N 1
ATOM 1080 C CA . SER A 1 139 ? -9.431 -2.497 -2.884 1.00 96.19 139 SER A CA 1
ATOM 1081 C C . SER A 1 139 ? -10.795 -3.114 -3.188 1.00 96.19 139 SER A C 1
ATOM 1083 O O . SER A 1 139 ? -11.673 -3.121 -2.330 1.00 96.19 139 SER A O 1
ATOM 1085 N N . ASP A 1 140 ? -10.960 -3.709 -4.371 1.00 94.44 140 ASP A N 1
ATOM 1086 C CA . ASP A 1 140 ? -12.194 -4.389 -4.768 1.00 94.44 140 ASP A CA 1
ATOM 1087 C C . ASP A 1 140 ? -12.510 -5.587 -3.878 1.00 94.44 140 ASP A C 1
ATOM 1089 O O . ASP A 1 140 ? -13.661 -5.785 -3.494 1.00 94.44 140 ASP A O 1
ATOM 1093 N N . CYS A 1 141 ? -11.503 -6.388 -3.534 1.00 93.06 141 CYS A N 1
ATOM 1094 C CA . CYS A 1 141 ? -11.664 -7.505 -2.609 1.00 93.06 141 CYS A CA 1
ATOM 1095 C C . CYS A 1 141 ? -12.010 -7.028 -1.192 1.00 93.06 141 CYS A C 1
ATOM 1097 O O . CYS A 1 141 ? -12.875 -7.616 -0.544 1.00 93.06 141 CYS A O 1
ATOM 1099 N N . MET A 1 142 ? -11.371 -5.956 -0.719 1.00 93.62 142 MET A N 1
ATOM 1100 C CA . MET A 1 142 ? -11.618 -5.382 0.607 1.00 93.62 142 MET A CA 1
ATOM 1101 C C . MET A 1 142 ? -12.964 -4.660 0.706 1.00 93.62 142 MET A C 1
ATOM 1103 O O . MET A 1 142 ? -13.556 -4.642 1.776 1.00 93.62 142 MET A O 1
ATOM 1107 N N . ALA A 1 143 ? -13.491 -4.112 -0.385 1.00 91.38 143 ALA A N 1
ATOM 1108 C CA . ALA A 1 143 ? -14.801 -3.466 -0.381 1.00 91.38 143 ALA A CA 1
ATOM 1109 C C . ALA A 1 143 ? -15.972 -4.468 -0.338 1.00 91.38 143 ALA A C 1
ATOM 1111 O O . ALA A 1 143 ? -17.109 -4.075 -0.079 1.00 91.38 143 ALA A O 1
ATOM 1112 N N . ARG A 1 144 ? -15.731 -5.765 -0.595 1.00 85.38 144 ARG A N 1
ATOM 1113 C CA . ARG A 1 144 ? -16.797 -6.781 -0.574 1.00 85.38 144 ARG A CA 1
ATOM 1114 C C . ARG A 1 144 ? -17.282 -7.050 0.851 1.00 85.38 144 ARG A C 1
ATOM 1116 O O . ARG A 1 144 ? -16.430 -7.225 1.727 1.00 85.38 144 ARG A O 1
ATOM 1123 N N . PRO A 1 145 ? -18.598 -7.185 1.079 1.00 70.19 145 PRO A N 1
ATOM 1124 C CA . PRO A 1 145 ? -19.136 -7.651 2.354 1.00 70.19 145 PRO A CA 1
ATOM 1125 C C . PRO A 1 145 ? -18.540 -9.008 2.739 1.00 70.19 145 PRO A C 1
ATOM 1127 O O . PRO A 1 145 ? -18.306 -9.852 1.877 1.00 70.19 145 PRO A O 1
ATOM 1130 N N . GLU A 1 146 ? -18.320 -9.247 4.032 1.00 63.09 146 GLU A N 1
ATOM 1131 C CA . GLU A 1 146 ? -17.754 -10.508 4.543 1.00 63.09 146 GLU A CA 1
ATOM 1132 C C . GLU A 1 146 ? -18.573 -11.743 4.112 1.00 63.09 146 GLU A C 1
ATOM 1134 O O . GLU A 1 146 ? -18.008 -12.798 3.828 1.00 63.09 146 GLU A O 1
ATOM 1139 N N . GLN A 1 147 ? -19.889 -11.577 3.946 1.00 55.91 147 GLN A N 1
ATOM 1140 C CA . GLN A 1 147 ? -20.825 -12.606 3.473 1.00 55.91 147 GLN A CA 1
ATOM 1141 C C . GLN A 1 147 ? -20.548 -13.073 2.030 1.00 55.91 147 GLN A C 1
ATOM 1143 O O . GLN A 1 147 ? -20.784 -14.237 1.714 1.00 55.91 147 GLN A O 1
ATOM 1148 N N . ASP A 1 148 ? -19.958 -12.217 1.191 1.00 57.94 148 ASP A N 1
ATOM 1149 C CA . ASP A 1 148 ? -19.656 -12.507 -0.219 1.00 57.94 148 ASP A CA 1
ATOM 1150 C C . ASP A 1 148 ? -18.203 -12.978 -0.439 1.00 57.94 148 ASP A C 1
ATOM 1152 O O . ASP A 1 148 ? -17.765 -13.161 -1.579 1.00 57.94 148 ASP A O 1
ATOM 1156 N N . ARG A 1 149 ? -17.418 -13.154 0.637 1.00 59.91 149 ARG A N 1
ATOM 1157 C CA . ARG A 1 149 ? -15.995 -13.552 0.570 1.00 59.91 149 ARG A CA 1
ATOM 1158 C C . ARG A 1 149 ? -15.756 -15.062 0.663 1.00 59.91 149 ARG A C 1
ATOM 1160 O O . ARG A 1 149 ? -14.605 -15.489 0.585 1.00 59.91 149 ARG A O 1
ATOM 1167 N N . SER A 1 150 ? -16.804 -15.878 0.797 1.00 46.53 150 SER A N 1
ATOM 1168 C CA . SER A 1 150 ? -16.653 -17.338 0.721 1.00 46.53 150 SER A CA 1
ATOM 1169 C C . SER A 1 150 ? -16.240 -17.757 -0.695 1.00 46.53 150 SER A C 1
ATOM 1171 O O . SER A 1 150 ? -16.821 -17.261 -1.665 1.00 46.53 150 SER A O 1
ATOM 1173 N N . PRO A 1 151 ? -15.281 -18.688 -0.859 1.00 47.97 151 PRO A N 1
ATOM 1174 C CA . PRO A 1 151 ? -15.028 -19.263 -2.164 1.00 47.97 151 PRO A CA 1
ATOM 1175 C C . PRO A 1 151 ? -16.296 -19.999 -2.581 1.00 47.97 151 PRO A C 1
ATOM 1177 O O . PRO A 1 151 ? -16.782 -20.873 -1.862 1.00 47.97 151 PRO A O 1
ATOM 1180 N N . SER A 1 152 ? -16.850 -19.631 -3.734 1.00 49.66 152 SER A N 1
ATOM 1181 C CA . SER A 1 152 ? -17.865 -20.443 -4.390 1.00 49.66 152 SER A CA 1
ATOM 1182 C C . SER A 1 152 ? -17.259 -21.831 -4.575 1.00 49.66 152 SER A C 1
ATOM 1184 O O . SER A 1 152 ? -16.311 -21.994 -5.344 1.00 49.66 152 SER A O 1
ATOM 1186 N N . GLY A 1 153 ? -17.746 -22.795 -3.795 1.00 45.94 153 GLY A N 1
ATOM 1187 C CA . GLY A 1 153 ? -17.259 -24.162 -3.832 1.00 45.94 153 GLY A CA 1
ATOM 1188 C C . GLY A 1 153 ? -17.308 -24.707 -5.255 1.00 45.94 153 GLY A C 1
ATOM 1189 O O . GLY A 1 153 ? -18.324 -24.588 -5.947 1.00 45.94 153 GLY A O 1
ATOM 1190 N N . LYS A 1 154 ? -16.196 -25.299 -5.673 1.00 34.41 154 LYS A N 1
ATOM 1191 C CA . LYS A 1 154 ? -16.158 -26.357 -6.673 1.00 34.41 154 LYS A CA 1
ATOM 1192 C C . LYS A 1 154 ? -15.295 -27.476 -6.128 1.00 34.41 154 LYS A C 1
ATOM 1194 O O . LYS A 1 154 ? -14.228 -27.145 -5.566 1.00 34.41 154 LYS A O 1
#

Foldseek 3Di:
DDQDPVGDDDFAFPDKDWDFDDDPFPDTFKTKIKTAGDPPCLVVNVVVVVRVLCRVQVPDDPPQRWDFDWDDDLQKIKTKTAGQDLPPDAFFRMWIWIRRPPRRMIMIMGGGRDDPVGDPDDGSVSVVVVVVVVVNVVSVLSSDDPVPNDPPDD

Mean predicted aligned error: 5.28 Å

Sequence (154 aa):
MIKLSSGPVHVSTADGYRLMIYRKSSSPLVNLKIERSAEGRFAEDRRSIIDQMKEIAAGTKPPDQIDLETSTQKGIELLAINNRDIDNVSGVISMYTLLDAANGNVATVYLLNQRPEVREYASNAEYAELRDRFIGLLSDCMARPEQDRSPSGK

Secondary structure (DSSP, 8-state):
-EEETTEEE----SEEEEEEE--SSSS-SEEEEEEEPPTTTHHHHHHHHHHHHHHHHHT--TTS----EEEEETTEEEEEEE-S-SSS--SEEEEEEEEETTTTEEEEEEEE---TTT-S-SSHHHHHHHHHHHHHHHHHHHHS-GGG-S----

pLDDT: mean 90.29, std 11.63, range [34.41, 98.62]

Solvent-accessible surface area (backbone atoms only — not comparable to full-atom values): 8854 Å² total; per-residue (Å²): 111,47,82,47,98,93,44,77,44,66,58,61,69,67,48,73,51,77,46,78,41,59,77,91,41,96,56,59,42,33,47,35,36,40,33,28,35,33,90,96,36,40,74,58,27,50,51,51,50,52,52,49,49,51,50,58,27,68,67,39,53,83,92,63,57,34,64,70,45,75,51,74,51,83,80,27,37,38,40,36,40,57,62,87,52,77,85,86,51,76,53,69,41,30,40,39,38,39,40,29,74,91,76,30,35,40,35,42,38,36,33,36,50,53,57,83,94,61,39,95,55,92,45,60,66,54,42,48,54,53,49,52,52,50,52,52,54,49,45,56,59,66,57,48,58,78,87,74,67,61,78,81,84,127

Nearest PDB structures (foldseek):
  1xa1-assembly4_D  TM=4.518E-01  e=6.101E-01  Staphylococcus aureus
  6o9w-assembly1_A  TM=4.397E-01  e=8.700E-01  Staphylococcus aureus
  8t5j-assembly1_A  TM=2.799E-01  e=2.828E-01  Francisella philomiragia
  6o9w-assembly2_B  TM=3.770E-01  e=8.201E-01  Staphylococcus aureus
  4h4g-assembly2_H-2  TM=2.037E-01  e=6.101E-01  Burkholderia thailandensis E264